Protein AF-A0A7S4E0Z8-F1 (afdb_monomer_lite)

Organism: NCBI:txid91324

Secondary structure (DSSP, 8-state):
-HHHHHHHHH-SSEEEEEE--HHHHHHH-S----HHHHHHHHHT-HHHHHHHHHHHHHHSPPEEEEEEES-HHHHHHHHHTSTTEEEEP-TTTSTT--HHHHHHHHHHHHHHSSEEEEETT-TTTHHHHHHHTTTSEEEEEEEETTEEEEEEEEETTTS-------------

Radius of gyration: 16.0 Å; chains: 1; bounding box: 32×41×58 Å

Structure (mmCIF, N/CA/C/O backbone):
data_AF-A0A7S4E0Z8-F1
#
_entry.id   AF-A0A7S4E0Z8-F1
#
loop_
_atom_site.group_PDB
_atom_site.id
_atom_site.type_symbol
_atom_site.label_atom_id
_atom_site.label_alt_id
_atom_site.label_comp_id
_atom_site.label_asym_id
_atom_site.label_entity_id
_atom_site.label_seq_id
_atom_site.pdbx_PDB_ins_code
_atom_site.Cartn_x
_atom_site.Cartn_y
_atom_site.Cartn_z
_atom_site.occupancy
_atom_site.B_iso_or_equiv
_atom_site.auth_seq_id
_atom_site.auth_comp_id
_atom_site.auth_asym_id
_atom_site.auth_atom_id
_atom_site.pdbx_PDB_model_num
ATOM 1 N N . LYS A 1 1 ? -10.498 -16.885 -0.896 1.00 86.50 1 LYS A N 1
ATOM 2 C CA . LYS A 1 1 ? -9.716 -17.606 0.145 1.00 86.50 1 LYS A CA 1
ATOM 3 C C . LYS A 1 1 ? -8.417 -16.881 0.517 1.00 86.50 1 LYS A C 1
ATOM 5 O O . LYS A 1 1 ? -8.372 -16.359 1.617 1.00 86.50 1 LYS A O 1
ATOM 10 N N . ILE A 1 2 ? -7.387 -16.797 -0.345 1.00 92.88 2 ILE A N 1
ATOM 11 C CA . ILE A 1 2 ? -6.121 -16.101 0.01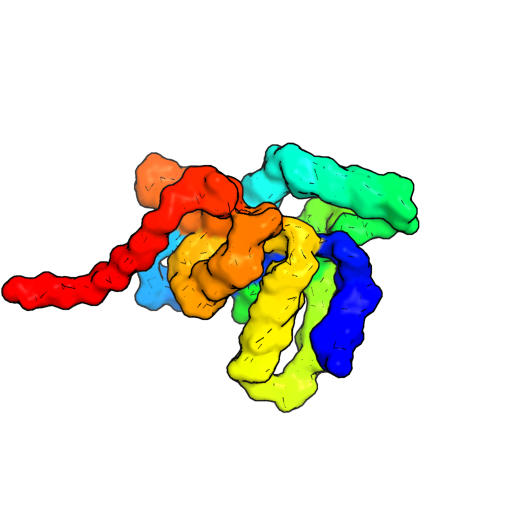0 1.00 92.88 2 ILE A CA 1
ATOM 12 C C . ILE A 1 2 ? -6.339 -14.599 0.218 1.00 92.88 2 ILE A C 1
ATOM 14 O O . ILE A 1 2 ? -5.950 -14.067 1.250 1.00 92.88 2 ILE A O 1
ATOM 18 N N . ILE A 1 3 ? -7.033 -13.936 -0.713 1.00 93.19 3 ILE A N 1
ATOM 19 C CA . ILE A 1 3 ? -7.370 -12.508 -0.590 1.00 93.19 3 ILE A CA 1
ATOM 20 C C . ILE A 1 3 ? -8.113 -12.229 0.721 1.00 93.19 3 ILE A C 1
ATOM 22 O O . ILE A 1 3 ? -7.758 -11.290 1.421 1.00 93.19 3 ILE A O 1
ATOM 26 N N . ASP A 1 4 ? -9.096 -13.055 1.085 1.00 92.31 4 ASP A N 1
ATOM 27 C CA . ASP A 1 4 ? -9.878 -12.865 2.316 1.00 92.31 4 ASP A CA 1
ATOM 28 C C . ASP A 1 4 ? -9.019 -13.072 3.571 1.00 92.31 4 ASP A C 1
ATOM 30 O O . ASP A 1 4 ? -9.103 -12.284 4.508 1.00 92.31 4 ASP A O 1
ATOM 34 N N . LYS A 1 5 ? -8.126 -14.072 3.550 1.00 93.75 5 LYS A N 1
ATOM 35 C CA . LYS A 1 5 ? -7.162 -14.345 4.626 1.00 93.75 5 LYS A CA 1
ATOM 36 C C . LYS A 1 5 ? -6.179 -13.190 4.837 1.00 93.75 5 LYS A C 1
ATOM 38 O O . LYS A 1 5 ? -5.831 -12.882 5.971 1.00 93.75 5 LYS A O 1
ATOM 43 N N . VAL A 1 6 ? -5.703 -12.560 3.762 1.00 93.38 6 VAL A N 1
ATOM 44 C CA . VAL A 1 6 ? -4.825 -11.384 3.874 1.00 93.38 6 VAL A CA 1
ATOM 45 C C . VAL A 1 6 ? -5.637 -10.146 4.272 1.00 93.38 6 VAL A C 1
ATOM 47 O O . VAL A 1 6 ? -5.217 -9.395 5.148 1.00 93.38 6 VAL A O 1
ATOM 50 N N . SER A 1 7 ? -6.839 -9.969 3.715 1.00 93.19 7 SER A N 1
ATOM 51 C CA . SER A 1 7 ? -7.735 -8.849 4.043 1.00 93.19 7 SER A CA 1
ATOM 52 C C . SER A 1 7 ? -8.116 -8.829 5.523 1.00 93.19 7 SER A C 1
ATOM 54 O O . SER A 1 7 ? -8.177 -7.757 6.117 1.00 93.19 7 SER A O 1
ATOM 56 N N . SER A 1 8 ? -8.308 -9.991 6.157 1.00 93.31 8 SER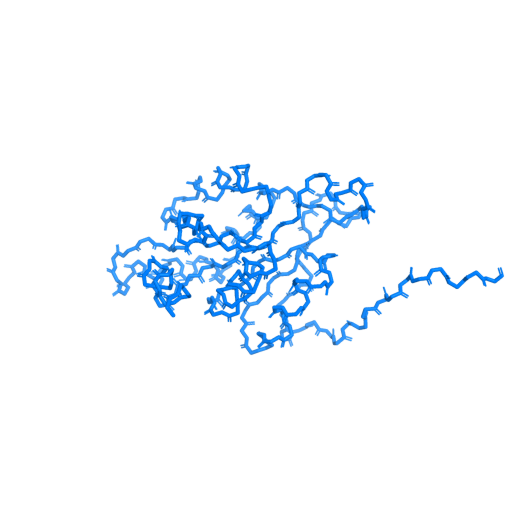 A N 1
ATOM 57 C CA . SER A 1 8 ? -8.623 -10.050 7.589 1.00 93.31 8 SER A CA 1
ATOM 58 C C . SER A 1 8 ? -7.484 -9.545 8.481 1.00 93.31 8 SER A C 1
ATOM 60 O O . SER A 1 8 ? -7.750 -9.106 9.592 1.00 93.31 8 SER A O 1
ATOM 62 N N . LYS A 1 9 ? -6.229 -9.578 8.010 1.00 94.50 9 LYS A N 1
ATOM 63 C CA . LYS A 1 9 ? -5.070 -9.003 8.720 1.00 94.50 9 LYS A CA 1
ATOM 64 C C . LYS A 1 9 ? -4.945 -7.493 8.507 1.00 94.50 9 LYS A C 1
ATOM 66 O O . LYS A 1 9 ? -4.416 -6.791 9.361 1.00 94.50 9 LYS A O 1
ATOM 71 N N . LEU A 1 10 ? -5.399 -7.011 7.350 1.00 93.75 10 LEU A N 1
ATOM 72 C CA . LEU A 1 10 ? -5.333 -5.602 6.955 1.00 93.75 10 LEU A CA 1
ATOM 73 C C . LEU A 1 10 ? -6.438 -4.753 7.593 1.00 93.75 10 LEU A C 1
ATOM 75 O O . LEU A 1 10 ? -6.271 -3.545 7.737 1.00 93.75 10 LEU A O 1
ATOM 79 N N . GLY A 1 11 ? -7.556 -5.374 7.971 1.00 91.06 11 GLY A N 1
ATOM 80 C CA . GLY A 1 11 ? -8.724 -4.669 8.486 1.00 91.06 11 GLY A CA 1
ATOM 81 C C . GLY A 1 11 ? -9.537 -3.982 7.384 1.00 91.06 11 GLY A C 1
ATOM 82 O O . GLY A 1 11 ? -9.285 -4.133 6.188 1.00 91.06 11 GLY A O 1
ATOM 83 N N . SER A 1 12 ? -10.561 -3.231 7.792 1.00 87.81 12 SER A N 1
ATOM 84 C CA . SER A 1 12 ? -11.497 -2.569 6.869 1.00 87.81 12 SER A CA 1
ATOM 85 C C . SER A 1 12 ? -10.920 -1.320 6.195 1.00 87.81 12 SER A C 1
ATOM 87 O O . SER A 1 12 ? -11.449 -0.881 5.173 1.00 87.81 12 SER A O 1
ATOM 89 N N . ALA A 1 13 ? -9.839 -0.757 6.741 1.00 92.44 13 ALA A N 1
ATOM 90 C CA . ALA A 1 13 ? -9.172 0.422 6.217 1.00 92.44 13 ALA A CA 1
ATOM 91 C C . ALA A 1 13 ? -7.649 0.276 6.315 1.00 92.44 13 ALA A C 1
ATOM 93 O O . ALA A 1 13 ? -7.095 0.130 7.400 1.00 92.44 13 ALA A O 1
ATOM 94 N N . TYR A 1 14 ? -6.976 0.348 5.168 1.00 95.00 14 TYR A N 1
ATOM 95 C CA . TYR A 1 14 ? -5.525 0.189 5.066 1.00 95.00 14 TYR A CA 1
ATOM 96 C C . TYR A 1 14 ? -4.968 0.956 3.867 1.00 95.00 14 TYR A C 1
ATOM 98 O O . TYR A 1 14 ? -5.704 1.368 2.961 1.00 95.00 14 TYR A O 1
ATOM 106 N N . VAL A 1 15 ? -3.652 1.140 3.849 1.00 92.44 15 VAL A N 1
ATOM 107 C CA . VAL A 1 15 ? -2.926 1.723 2.716 1.00 92.44 15 VAL A CA 1
ATOM 108 C C . VAL A 1 15 ? -2.259 0.607 1.934 1.00 92.44 15 VAL A C 1
ATOM 110 O O . VAL A 1 15 ? -1.704 -0.320 2.512 1.00 92.44 15 VAL A O 1
ATOM 113 N N . SER A 1 16 ? -2.301 0.689 0.611 1.00 92.69 16 SER A N 1
ATOM 114 C CA . SER A 1 16 ? -1.503 -0.170 -0.254 1.00 92.69 16 SER A CA 1
ATOM 115 C C . SER A 1 16 ? -0.463 0.633 -0.992 1.00 92.69 16 SER A C 1
ATOM 117 O O . SER A 1 16 ? -0.740 1.724 -1.483 1.00 92.69 16 SER A O 1
ATOM 119 N N . VAL A 1 17 ? 0.715 0.048 -1.108 1.00 88.62 17 VAL A N 1
ATOM 120 C CA . VAL A 1 17 ? 1.873 0.662 -1.726 1.00 88.62 17 VAL A CA 1
ATOM 121 C C . VAL A 1 17 ? 2.377 -0.280 -2.803 1.00 88.62 17 VAL A C 1
ATOM 123 O O . VAL A 1 17 ? 2.559 -1.467 -2.545 1.00 88.62 17 VAL A O 1
ATOM 126 N N . HIS A 1 18 ? 2.608 0.240 -3.999 1.00 86.38 18 HIS A N 1
ATOM 127 C CA . HIS A 1 18 ? 3.292 -0.486 -5.056 1.00 86.38 18 HIS A CA 1
ATOM 128 C C . HIS A 1 18 ? 4.532 0.283 -5.492 1.00 86.38 18 HIS A C 1
ATOM 130 O O . HIS A 1 18 ? 4.453 1.432 -5.937 1.00 86.38 18 HIS A O 1
ATOM 136 N N . MET A 1 19 ? 5.676 -0.379 -5.383 1.00 77.75 19 MET A N 1
ATOM 137 C CA . MET A 1 19 ? 6.979 0.207 -5.663 1.00 77.75 19 MET A CA 1
ATOM 138 C C . MET A 1 19 ? 7.742 -0.643 -6.662 1.00 77.75 19 MET A C 1
ATOM 140 O O . MET A 1 19 ? 7.752 -1.870 -6.564 1.00 77.75 19 MET A O 1
ATOM 144 N N . ARG A 1 20 ? 8.412 0.025 -7.599 1.00 70.81 20 ARG A N 1
ATOM 145 C CA . ARG A 1 20 ? 9.418 -0.599 -8.464 1.00 70.81 20 ARG A CA 1
ATOM 146 C C . ARG A 1 20 ? 10.778 -0.541 -7.781 1.00 70.81 20 ARG A C 1
ATOM 148 O O . ARG A 1 20 ? 11.052 0.391 -7.029 1.00 70.81 20 ARG A O 1
ATOM 155 N N . VAL A 1 21 ? 11.590 -1.558 -8.026 1.00 68.62 21 VAL A N 1
ATOM 156 C CA . VAL A 1 21 ? 12.888 -1.734 -7.367 1.00 68.62 21 VAL A CA 1
ATOM 157 C C . VAL A 1 21 ? 13.978 -0.968 -8.116 1.00 68.62 21 VAL A C 1
ATOM 159 O O . VAL A 1 21 ? 13.771 -0.549 -9.255 1.00 68.62 21 VAL A O 1
ATOM 162 N N . GLU A 1 22 ? 15.146 -0.774 -7.512 1.00 61.44 22 GLU A N 1
ATOM 163 C CA . GLU A 1 22 ? 16.253 -0.073 -8.176 1.00 61.44 22 GLU A CA 1
ATOM 164 C C . GLU A 1 22 ? 16.726 -0.823 -9.439 1.00 61.44 22 GLU A C 1
ATOM 166 O O . GLU A 1 22 ? 17.090 -0.225 -10.446 1.00 61.44 22 GLU A O 1
ATOM 171 N N . GLU A 1 23 ? 16.628 -2.148 -9.473 1.00 64.38 23 GLU A N 1
ATOM 172 C CA . GLU A 1 23 ? 16.916 -2.940 -10.670 1.00 64.38 23 GLU A CA 1
ATOM 173 C C . GLU A 1 23 ? 15.934 -2.653 -11.821 1.00 64.38 23 GLU A C 1
ATOM 175 O O . GLU A 1 23 ? 16.319 -2.728 -12.992 1.00 64.38 23 GLU A O 1
ATOM 180 N N . ASP A 1 24 ? 14.691 -2.262 -11.509 1.00 62.97 24 ASP A N 1
ATOM 181 C CA . ASP A 1 24 ? 13.721 -1.795 -12.502 1.00 62.97 24 ASP A CA 1
ATOM 182 C C . ASP A 1 24 ? 14.099 -0.402 -13.037 1.00 62.97 24 ASP A C 1
ATOM 184 O O . ASP A 1 24 ? 13.811 -0.115 -14.201 1.00 62.97 24 ASP A O 1
ATOM 188 N N . TRP A 1 25 ? 14.786 0.446 -12.249 1.00 61.12 25 TRP A N 1
ATOM 189 C CA . TRP A 1 25 ? 15.329 1.729 -12.731 1.00 61.12 25 TRP A CA 1
ATOM 190 C C . TRP A 1 25 ? 16.211 1.483 -13.940 1.00 61.12 25 TRP A C 1
ATOM 192 O O . TRP A 1 25 ? 15.952 2.046 -15.005 1.00 61.12 25 TRP A O 1
ATOM 202 N N . LYS A 1 26 ? 17.226 0.620 -13.795 1.00 63.66 26 LYS A N 1
ATOM 203 C CA . LYS A 1 26 ? 18.237 0.364 -14.836 1.00 63.66 26 LYS A CA 1
ATOM 204 C C . LYS A 1 26 ? 17.611 -0.019 -16.179 1.00 63.66 26 LYS A C 1
ATOM 206 O O . LYS A 1 26 ? 18.218 0.206 -17.220 1.00 63.66 26 LYS A O 1
ATOM 211 N N . ARG A 1 27 ? 16.398 -0.582 -16.159 1.00 61.25 27 ARG A N 1
ATOM 212 C CA . ARG A 1 27 ? 15.632 -0.969 -17.350 1.00 61.25 27 ARG A CA 1
ATOM 213 C C . ARG A 1 27 ? 14.695 0.114 -17.875 1.00 61.25 27 ARG A C 1
ATOM 215 O O . ARG A 1 27 ? 14.419 0.120 -19.070 1.00 61.25 27 ARG A O 1
ATOM 222 N N . HIS A 1 28 ? 14.166 0.971 -17.006 1.00 59.06 28 HIS A N 1
ATOM 223 C CA . HIS A 1 28 ? 13.036 1.835 -17.348 1.00 59.06 28 HIS A CA 1
ATOM 224 C C . HIS A 1 28 ? 13.333 3.334 -17.349 1.00 59.06 28 HIS A C 1
ATOM 226 O O . HIS A 1 28 ? 12.529 4.050 -17.931 1.00 59.06 28 HIS A O 1
ATOM 232 N N . GLY A 1 29 ? 14.470 3.782 -16.798 1.00 56.25 29 GLY A N 1
ATOM 233 C CA . GLY A 1 29 ? 14.925 5.178 -16.851 1.00 56.25 29 GLY A CA 1
ATOM 234 C C . GLY A 1 29 ? 14.005 6.154 -16.102 1.00 56.25 29 GLY A C 1
ATOM 235 O O . GLY A 1 29 ? 12.800 6.205 -16.315 1.00 56.25 29 GLY A O 1
ATOM 236 N N . ASP A 1 30 ? 14.571 6.933 -15.186 1.00 53.28 30 ASP A N 1
ATOM 237 C CA . ASP A 1 30 ? 13.979 8.147 -14.590 1.00 53.28 30 ASP A CA 1
ATOM 238 C C . ASP A 1 30 ? 12.687 8.014 -13.767 1.00 53.28 30 ASP A C 1
ATOM 240 O O . ASP A 1 30 ? 12.150 9.009 -13.292 1.00 53.28 30 ASP A O 1
ATOM 244 N N . CYS A 1 31 ? 12.189 6.803 -13.522 1.00 56.62 31 CYS A N 1
ATOM 245 C CA . CYS A 1 31 ? 10.896 6.623 -12.855 1.00 56.62 31 CYS A CA 1
ATOM 246 C C . CYS A 1 31 ? 10.958 5.935 -11.487 1.00 56.62 31 CYS A C 1
ATOM 248 O O . CYS A 1 31 ? 9.913 5.610 -10.916 1.00 56.62 31 CYS A O 1
ATOM 250 N N . TYR A 1 32 ? 12.159 5.688 -10.970 1.00 67.62 32 TYR A N 1
ATOM 251 C CA . TYR A 1 32 ? 12.354 5.144 -9.631 1.00 67.62 32 TYR A CA 1
ATOM 252 C C . TYR A 1 32 ? 12.143 6.226 -8.574 1.00 67.62 32 TYR A C 1
ATOM 254 O O . TYR A 1 32 ? 12.571 7.357 -8.753 1.00 67.62 32 TYR A O 1
ATOM 262 N N . VAL A 1 33 ? 11.503 5.870 -7.465 1.00 69.06 33 VAL A N 1
ATOM 263 C CA . VAL A 1 33 ? 11.409 6.711 -6.270 1.00 69.06 33 VAL A CA 1
ATOM 264 C C . VAL A 1 33 ? 11.764 5.824 -5.089 1.00 69.06 33 VAL A C 1
ATOM 266 O O . VAL A 1 33 ? 11.219 4.725 -4.976 1.00 69.06 33 VAL A O 1
ATOM 269 N N . SER A 1 34 ? 12.672 6.290 -4.232 1.00 75.69 34 SER A N 1
ATOM 270 C CA . SER A 1 34 ? 13.066 5.548 -3.035 1.00 75.69 34 SER A CA 1
ATOM 271 C C . SER A 1 34 ? 11.886 5.364 -2.076 1.00 75.69 34 SER A C 1
ATOM 273 O O . SER A 1 34 ? 10.923 6.139 -2.086 1.00 75.69 34 SER A O 1
ATOM 275 N N . ALA A 1 35 ? 11.947 4.328 -1.239 1.00 79.69 35 ALA A N 1
ATOM 276 C CA . ALA A 1 35 ? 10.898 4.063 -0.254 1.00 79.69 35 ALA A CA 1
ATOM 277 C C . ALA A 1 35 ? 10.766 5.219 0.736 1.00 79.69 35 ALA A C 1
ATOM 279 O O . ALA A 1 35 ? 9.655 5.625 1.066 1.00 79.69 35 ALA A O 1
ATOM 280 N N . GLU A 1 36 ? 11.899 5.790 1.123 1.00 82.25 36 GLU A N 1
ATOM 281 C CA . GLU A 1 36 ? 12.031 6.914 2.037 1.00 82.25 36 GLU A CA 1
ATOM 282 C C . GLU A 1 36 ? 11.295 8.144 1.501 1.00 82.25 36 GLU A C 1
ATOM 284 O O . GLU A 1 36 ? 10.482 8.723 2.216 1.00 82.25 36 GLU A O 1
ATOM 289 N N . ASN A 1 37 ? 11.475 8.482 0.219 1.00 77.06 37 ASN A N 1
ATOM 290 C CA . ASN A 1 37 ? 10.817 9.645 -0.379 1.00 77.06 37 ASN A CA 1
ATOM 291 C C . ASN A 1 37 ? 9.294 9.457 -0.491 1.00 77.06 37 ASN A C 1
ATOM 293 O O . ASN A 1 37 ? 8.534 10.412 -0.319 1.00 77.06 37 ASN A O 1
ATOM 297 N N . ILE A 1 38 ? 8.819 8.239 -0.792 1.00 78.62 38 ILE A N 1
ATOM 298 C CA . ILE A 1 38 ? 7.372 7.963 -0.802 1.00 78.62 38 ILE A CA 1
ATOM 299 C C . ILE A 1 38 ? 6.814 8.059 0.619 1.00 78.62 38 ILE A C 1
ATOM 301 O O . ILE A 1 38 ? 5.761 8.663 0.813 1.00 78.62 38 ILE A O 1
ATOM 305 N N . VAL A 1 39 ? 7.509 7.487 1.604 1.00 85.06 39 VAL A N 1
ATOM 306 C CA . VAL A 1 39 ? 7.116 7.526 3.018 1.00 85.06 39 VAL A CA 1
ATOM 307 C C . VAL A 1 39 ? 7.048 8.959 3.534 1.00 85.06 39 VAL A C 1
ATOM 309 O O . VAL A 1 39 ? 6.041 9.321 4.142 1.00 85.06 39 VAL A O 1
ATOM 312 N N . GLU A 1 40 ? 8.060 9.781 3.254 1.00 82.88 40 GLU A N 1
ATOM 313 C CA . GLU A 1 40 ? 8.095 11.202 3.609 1.00 82.88 40 GLU A CA 1
ATOM 314 C C . GLU A 1 40 ? 6.859 11.919 3.049 1.00 82.88 40 GLU A C 1
ATOM 316 O O . GLU A 1 40 ? 6.036 12.441 3.804 1.00 82.88 40 GLU A O 1
ATOM 321 N N . LYS A 1 41 ? 6.637 11.836 1.731 1.00 81.06 41 LYS A N 1
ATOM 322 C CA . LYS A 1 41 ? 5.511 12.523 1.080 1.00 81.06 41 LYS A CA 1
ATOM 323 C C . LYS A 1 41 ? 4.146 11.977 1.480 1.00 81.06 41 LYS A C 1
ATOM 325 O O . LYS A 1 41 ? 3.173 12.729 1.523 1.00 81.06 41 LYS A O 1
ATOM 330 N N . MET A 1 42 ? 4.031 10.677 1.742 1.00 83.12 42 MET A N 1
ATOM 331 C CA . MET A 1 42 ? 2.777 10.094 2.214 1.00 83.12 42 MET A CA 1
ATOM 332 C C . MET A 1 42 ? 2.483 10.529 3.653 1.00 83.12 42 MET A C 1
ATOM 334 O O . MET A 1 42 ? 1.335 10.833 3.964 1.00 83.12 42 MET A O 1
ATOM 338 N N . SER A 1 43 ? 3.503 10.614 4.509 1.00 84.88 43 SER A N 1
ATOM 339 C CA . SER A 1 43 ? 3.357 11.037 5.907 1.00 84.88 43 SER A CA 1
ATOM 340 C C . SER A 1 43 ? 2.930 12.501 6.035 1.00 84.88 43 SER A C 1
ATOM 342 O O . SER A 1 43 ? 2.188 12.839 6.953 1.00 84.88 43 SER A O 1
ATOM 344 N N . GLU A 1 44 ? 3.328 13.347 5.083 1.00 81.94 44 GLU A N 1
ATOM 345 C CA . GLU A 1 44 ? 2.891 14.746 4.970 1.00 81.94 44 GLU A CA 1
ATOM 346 C C . GLU A 1 44 ? 1.457 14.897 4.426 1.00 81.94 44 GLU A C 1
ATOM 348 O O . GLU A 1 44 ? 0.868 15.975 4.506 1.00 81.94 44 GLU A O 1
ATOM 353 N N . SER A 1 45 ? 0.865 13.840 3.861 1.00 82.50 45 SER A N 1
ATOM 354 C CA . SER A 1 45 ? -0.464 13.916 3.255 1.00 82.50 45 SER A CA 1
ATOM 355 C C . SER A 1 45 ? -1.556 14.076 4.323 1.00 82.50 45 SER A C 1
ATOM 357 O O . SER A 1 45 ? -1.735 13.167 5.144 1.00 82.50 45 SER A O 1
ATOM 359 N N . PRO A 1 46 ? -2.388 15.140 4.275 1.00 82.62 46 PRO A N 1
ATOM 360 C CA . PRO A 1 46 ? -3.502 15.319 5.214 1.00 82.62 46 PRO A CA 1
ATOM 361 C C . PRO A 1 46 ? -4.462 14.126 5.226 1.00 82.62 46 PRO A C 1
ATOM 363 O O . PRO A 1 46 ? -5.046 13.771 6.244 1.00 82.62 46 PRO A O 1
ATOM 366 N N . ASP A 1 47 ? -4.594 13.484 4.072 1.00 83.06 47 ASP A N 1
ATOM 367 C CA . ASP A 1 47 ? -5.442 12.330 3.833 1.00 83.06 47 ASP A CA 1
ATOM 368 C C . ASP A 1 47 ? -4.924 11.065 4.545 1.00 83.06 47 ASP A C 1
ATOM 370 O O . ASP A 1 47 ? -5.711 10.303 5.110 1.00 83.06 47 ASP A O 1
ATOM 374 N N . PHE A 1 48 ? -3.603 10.865 4.570 1.00 86.69 48 PHE A N 1
ATOM 375 C CA . PHE A 1 48 ? -2.967 9.788 5.331 1.00 86.69 48 P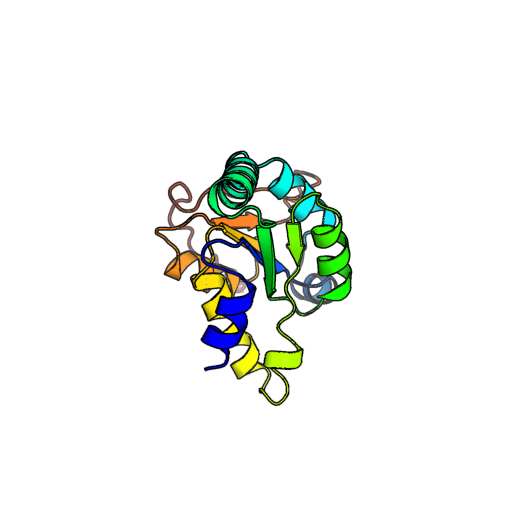HE A CA 1
ATOM 376 C C . PHE A 1 48 ? -3.042 10.047 6.835 1.00 86.69 48 PHE A C 1
ATOM 378 O O . PHE A 1 48 ? -3.439 9.159 7.590 1.00 86.69 48 PHE A O 1
ATOM 385 N N . VAL A 1 49 ? -2.729 11.274 7.269 1.00 89.38 49 VAL A N 1
ATOM 386 C CA . VAL A 1 49 ? -2.815 11.688 8.679 1.00 89.38 49 VAL A CA 1
ATOM 387 C C . VAL A 1 49 ? -4.237 11.504 9.210 1.00 89.38 49 VAL A C 1
ATOM 389 O O . VAL A 1 49 ? -4.430 10.900 10.268 1.00 89.38 49 VAL A O 1
ATOM 392 N N . ARG A 1 50 ? -5.242 11.947 8.443 1.00 89.06 50 ARG A N 1
ATOM 393 C CA . ARG A 1 50 ? -6.659 11.758 8.766 1.00 89.06 50 ARG A CA 1
ATOM 394 C C . ARG A 1 50 ? -7.010 10.280 8.885 1.00 89.06 50 ARG A C 1
ATOM 396 O O . ARG A 1 50 ? -7.594 9.887 9.890 1.00 89.06 50 ARG A O 1
ATOM 403 N N . LEU A 1 51 ? -6.634 9.454 7.904 1.00 90.62 51 LEU A N 1
ATOM 404 C CA . LEU A 1 51 ? -6.929 8.021 7.940 1.00 90.62 51 LEU A CA 1
ATOM 405 C C . LEU A 1 51 ? -6.291 7.330 9.153 1.00 90.62 51 LEU A C 1
ATOM 407 O O . LEU A 1 51 ? -6.950 6.530 9.815 1.00 90.62 51 LEU A O 1
ATOM 411 N N . LYS A 1 52 ? -5.035 7.664 9.471 1.00 93.25 52 LYS A N 1
ATOM 412 C CA . LYS A 1 52 ? -4.334 7.140 10.650 1.00 93.25 52 LYS A CA 1
ATOM 413 C C . LYS A 1 52 ? -5.084 7.482 11.940 1.00 93.25 52 LYS A C 1
ATOM 415 O O . LYS A 1 52 ? -5.287 6.608 12.779 1.00 93.25 52 LYS A O 1
ATOM 420 N N . GLY A 1 53 ? -5.544 8.728 12.072 1.00 92.50 53 GLY A N 1
ATOM 421 C CA . GLY A 1 53 ? -6.373 9.163 13.198 1.00 92.50 53 GLY A CA 1
ATOM 422 C C . GLY A 1 53 ? -7.723 8.443 13.261 1.00 92.50 53 GLY A C 1
ATOM 423 O O . GLY A 1 53 ? -8.129 7.994 14.328 1.00 92.50 53 GLY A O 1
ATOM 424 N N . GLU A 1 54 ? -8.406 8.273 12.127 1.00 92.25 54 GLU A N 1
ATOM 425 C CA . GLU A 1 54 ? -9.698 7.579 12.065 1.00 92.25 54 GLU A CA 1
ATOM 426 C C . GLU A 1 54 ? -9.606 6.110 12.485 1.00 92.25 54 GLU A C 1
ATOM 428 O O . GLU A 1 54 ? -10.461 5.653 13.245 1.00 92.25 54 GLU A O 1
ATOM 433 N N . VAL A 1 55 ? -8.591 5.375 12.014 1.00 91.94 55 VAL A N 1
ATOM 434 C CA . VAL A 1 55 ? -8.376 3.973 12.407 1.00 91.94 55 VAL A CA 1
ATOM 435 C C . VAL A 1 55 ? -8.138 3.887 13.911 1.00 91.94 55 VAL A C 1
ATOM 437 O O . VAL A 1 55 ? -8.874 3.173 14.598 1.00 91.94 55 VAL A O 1
ATOM 440 N N . ARG A 1 56 ? -7.212 4.700 14.438 1.00 92.62 56 ARG A N 1
ATOM 441 C CA . ARG A 1 56 ? -6.914 4.749 15.874 1.00 92.62 56 ARG A CA 1
ATOM 442 C C . ARG A 1 56 ? -8.156 5.068 16.708 1.00 92.62 56 ARG A C 1
ATOM 444 O O . ARG A 1 56 ? -8.411 4.396 17.698 1.00 92.62 56 ARG A O 1
ATOM 451 N N . ASN A 1 57 ? -8.956 6.050 16.296 1.00 93.06 57 ASN A N 1
ATOM 452 C CA . ASN A 1 57 ? -10.133 6.486 17.051 1.00 93.06 57 ASN A CA 1
ATOM 453 C C . ASN A 1 57 ? -11.291 5.479 17.006 1.00 93.06 57 ASN A C 1
ATOM 455 O O . ASN A 1 57 ? -12.021 5.353 17.983 1.00 93.06 57 ASN A O 1
ATOM 459 N N . LYS A 1 58 ? -11.497 4.789 15.876 1.00 91.75 58 LYS A N 1
ATOM 460 C CA . LYS A 1 58 ? -12.626 3.857 15.703 1.00 91.75 58 LYS A CA 1
ATOM 461 C C . LYS A 1 58 ? -12.350 2.464 16.255 1.00 91.75 58 LYS A C 1
ATOM 463 O O . LYS A 1 58 ? -13.287 1.794 16.673 1.00 91.75 58 LYS A O 1
ATOM 468 N N . THR A 1 59 ? -11.100 2.013 16.187 1.00 90.19 59 THR A N 1
ATOM 469 C CA . THR A 1 59 ? -10.737 0.613 16.469 1.00 90.19 59 THR A CA 1
ATOM 470 C C . THR A 1 59 ? -9.737 0.465 17.609 1.00 90.19 59 THR A C 1
ATOM 472 O O . THR A 1 59 ? -9.654 -0.605 18.196 1.00 90.19 59 THR A O 1
ATOM 475 N N . GLY A 1 60 ? -8.989 1.520 17.943 1.00 90.19 60 GLY A N 1
ATOM 476 C CA . GLY A 1 60 ? -7.825 1.424 18.826 1.00 90.19 60 GLY A CA 1
ATOM 477 C C . GLY A 1 60 ? -6.575 0.853 18.145 1.00 90.19 60 GLY A C 1
ATOM 478 O O . GLY A 1 60 ? -5.503 0.896 18.744 1.00 90.19 60 GLY A O 1
ATOM 479 N N . ASP A 1 61 ? -6.684 0.376 16.900 1.00 90.69 61 ASP A N 1
ATOM 480 C CA . ASP A 1 61 ? -5.599 -0.288 16.176 1.00 90.69 61 ASP A CA 1
ATOM 481 C C . ASP A 1 61 ? -4.662 0.692 15.446 1.00 90.69 61 ASP A C 1
ATOM 483 O O . ASP A 1 61 ? -4.937 1.886 15.278 1.00 90.69 61 ASP A O 1
ATOM 487 N N . THR A 1 62 ? -3.534 0.155 14.973 1.00 94.19 62 THR A N 1
ATOM 488 C CA . THR A 1 62 ? -2.596 0.830 14.068 1.00 94.19 62 THR A CA 1
ATOM 489 C C . THR A 1 62 ? -3.063 0.754 12.614 1.00 94.19 62 THR A C 1
ATOM 491 O O . THR A 1 62 ? -3.690 -0.215 12.178 1.00 94.19 62 THR A O 1
ATOM 494 N N . LEU A 1 63 ? -2.721 1.775 11.822 1.00 95.62 63 LEU A N 1
ATOM 495 C CA . LEU A 1 63 ? -3.013 1.774 10.389 1.00 95.62 63 LEU A CA 1
ATOM 496 C C . LEU A 1 63 ? -2.155 0.717 9.682 1.00 95.62 63 LEU A C 1
ATOM 498 O O . LEU A 1 63 ? -0.927 0.783 9.709 1.00 95.62 63 LEU A O 1
ATOM 502 N N . LYS A 1 64 ? -2.792 -0.239 9.006 1.00 96.44 64 LYS A N 1
ATOM 503 C CA . LYS A 1 64 ? -2.076 -1.286 8.272 1.00 96.44 64 LYS A CA 1
ATOM 504 C C . LYS A 1 64 ? -1.582 -0.781 6.911 1.00 96.44 64 LYS A C 1
ATOM 506 O O . LYS A 1 64 ? -2.308 -0.090 6.189 1.00 96.44 64 LYS A O 1
ATOM 511 N N . ILE A 1 65 ? -0.362 -1.166 6.540 1.00 94.44 65 ILE A N 1
ATOM 512 C CA . ILE A 1 65 ? 0.276 -0.887 5.249 1.00 94.44 65 ILE A CA 1
ATOM 513 C C . ILE A 1 65 ? 0.546 -2.213 4.532 1.00 94.44 65 ILE A C 1
ATOM 515 O O . ILE A 1 65 ? 1.259 -3.076 5.037 1.00 94.44 65 ILE A O 1
ATOM 519 N N . PHE A 1 66 ? 0.007 -2.365 3.329 1.00 94.12 66 PHE A N 1
ATOM 520 C CA . PHE A 1 66 ? 0.282 -3.481 2.430 1.00 94.12 66 PHE A CA 1
ATOM 521 C C . PHE A 1 66 ? 1.284 -3.059 1.353 1.00 94.12 66 PHE A C 1
ATOM 523 O O . PHE A 1 66 ? 1.087 -2.024 0.719 1.00 94.12 66 PHE A O 1
ATOM 530 N N . ILE A 1 67 ? 2.319 -3.864 1.098 1.00 90.12 67 ILE A N 1
ATOM 531 C CA . ILE A 1 67 ? 3.339 -3.567 0.081 1.00 90.12 67 ILE A CA 1
ATOM 532 C C . ILE A 1 67 ? 3.314 -4.631 -1.025 1.00 90.12 67 ILE A C 1
ATOM 534 O O . ILE A 1 67 ? 3.765 -5.760 -0.826 1.00 90.12 67 ILE A O 1
ATOM 538 N N . ALA A 1 68 ? 2.860 -4.229 -2.210 1.00 87.69 68 ALA A N 1
ATOM 539 C CA . ALA A 1 68 ? 2.977 -4.968 -3.462 1.00 87.69 68 ALA A CA 1
ATOM 540 C C . ALA A 1 68 ? 4.295 -4.579 -4.154 1.00 87.69 68 ALA A C 1
ATOM 542 O O . ALA A 1 68 ? 4.354 -3.607 -4.901 1.00 87.69 68 ALA A O 1
ATOM 543 N N . SER A 1 69 ? 5.397 -5.268 -3.862 1.00 74.12 69 SER A N 1
ATOM 544 C CA . SER A 1 69 ? 6.703 -4.965 -4.473 1.00 74.12 69 SER A CA 1
ATOM 545 C C . SER A 1 69 ? 7.585 -6.206 -4.570 1.00 74.12 69 SER A C 1
ATOM 547 O O . SER A 1 69 ? 7.427 -7.144 -3.792 1.00 74.12 69 SER A O 1
ATOM 549 N N . GLY A 1 70 ? 8.531 -6.193 -5.514 1.00 66.75 70 GLY A N 1
ATOM 550 C CA . GLY A 1 70 ? 9.640 -7.148 -5.578 1.00 66.75 70 GLY A CA 1
ATOM 551 C C . GLY A 1 70 ? 10.788 -6.838 -4.601 1.00 66.75 70 GLY A C 1
ATOM 552 O O . GLY A 1 70 ? 11.478 -7.763 -4.193 1.00 66.75 70 GLY A O 1
ATOM 553 N N . ALA A 1 71 ? 10.963 -5.581 -4.161 1.00 57.78 71 ALA A N 1
ATOM 554 C CA . ALA A 1 71 ? 11.978 -5.167 -3.171 1.00 57.78 71 ALA A CA 1
ATOM 555 C C . ALA A 1 71 ? 11.313 -4.866 -1.832 1.00 57.78 71 ALA A C 1
ATOM 557 O O . ALA A 1 71 ? 11.291 -3.730 -1.338 1.00 57.78 71 ALA A O 1
ATOM 558 N N . LYS A 1 72 ? 10.712 -5.903 -1.248 1.00 64.62 72 LYS A N 1
ATOM 559 C CA . LYS A 1 72 ? 9.915 -5.733 -0.037 1.00 64.62 72 LYS A CA 1
ATOM 560 C C . LYS A 1 72 ? 10.753 -5.342 1.171 1.00 64.62 72 LYS A C 1
ATOM 562 O O . LYS A 1 72 ? 10.226 -4.630 2.007 1.00 64.62 72 LYS A O 1
ATOM 567 N N . GLU A 1 73 ? 12.017 -5.750 1.287 1.00 68.94 73 GLU A N 1
ATOM 568 C CA . GLU A 1 73 ? 12.770 -5.523 2.530 1.00 68.94 73 GLU A CA 1
ATOM 569 C C . GLU A 1 73 ? 13.108 -4.044 2.776 1.00 68.94 73 GLU A C 1
ATOM 571 O O . GLU A 1 73 ? 12.781 -3.515 3.839 1.00 68.94 73 GLU A O 1
ATOM 576 N N . VAL A 1 74 ? 13.691 -3.356 1.788 1.00 67.38 74 VAL A N 1
ATOM 577 C CA . VAL A 1 74 ? 14.002 -1.915 1.885 1.00 67.38 74 VAL A CA 1
ATOM 578 C C . VAL A 1 74 ? 12.714 -1.109 2.055 1.00 67.38 74 VAL A C 1
ATOM 580 O O . VAL A 1 74 ? 12.608 -0.279 2.954 1.00 67.38 74 VAL A O 1
ATOM 583 N N . SER A 1 75 ? 11.681 -1.453 1.279 1.00 75.12 75 SER A N 1
ATOM 584 C CA . SER A 1 75 ? 10.364 -0.824 1.399 1.00 75.12 75 SER A CA 1
ATOM 585 C C . SER A 1 75 ? 9.777 -1.011 2.806 1.00 75.12 75 SER A C 1
ATOM 587 O O . SER A 1 75 ? 9.348 -0.049 3.434 1.00 75.12 75 SER A O 1
ATOM 589 N N . ARG A 1 76 ? 9.800 -2.230 3.358 1.00 82.81 76 ARG A N 1
ATOM 590 C CA . ARG A 1 76 ? 9.255 -2.537 4.692 1.00 82.81 76 ARG A CA 1
ATOM 591 C C . ARG A 1 76 ? 9.915 -1.716 5.786 1.00 82.81 76 ARG A C 1
ATOM 593 O O . ARG A 1 76 ? 9.195 -1.208 6.636 1.00 82.81 76 ARG A O 1
ATOM 600 N N . LYS A 1 77 ? 11.245 -1.585 5.768 1.00 86.25 77 LYS A N 1
ATOM 601 C CA . LYS A 1 77 ? 11.980 -0.825 6.791 1.00 86.25 77 LYS A CA 1
ATOM 602 C C . LYS A 1 77 ? 11.553 0.643 6.804 1.00 86.25 77 LYS A C 1
ATOM 604 O O . LYS A 1 77 ? 11.247 1.159 7.873 1.00 86.25 77 LYS A O 1
ATOM 609 N N . ALA A 1 78 ? 11.441 1.273 5.634 1.00 86.69 78 ALA A N 1
ATOM 610 C CA . ALA A 1 78 ? 10.991 2.660 5.532 1.00 86.69 78 ALA A CA 1
ATOM 611 C C . ALA A 1 78 ? 9.550 2.843 6.046 1.00 86.69 78 ALA A C 1
ATOM 613 O O . ALA A 1 78 ? 9.284 3.737 6.845 1.00 86.69 78 ALA A O 1
ATOM 614 N N . TRP A 1 79 ? 8.617 1.971 5.647 1.00 88.94 79 TRP A N 1
ATOM 615 C CA . TRP A 1 79 ? 7.216 2.071 6.080 1.00 88.94 79 TRP A CA 1
ATOM 616 C C . TRP A 1 79 ? 7.013 1.723 7.560 1.00 88.94 79 TRP A C 1
ATOM 618 O O . TRP A 1 79 ? 6.167 2.329 8.211 1.00 88.94 79 TRP A O 1
ATOM 628 N N . ALA A 1 80 ? 7.790 0.787 8.108 1.00 89.69 80 ALA A N 1
ATOM 629 C CA . ALA A 1 80 ? 7.731 0.413 9.521 1.00 89.69 80 ALA A CA 1
ATOM 630 C C . ALA A 1 80 ? 8.283 1.500 10.460 1.00 89.69 80 ALA A C 1
ATOM 632 O O . ALA A 1 80 ? 8.013 1.454 11.657 1.00 89.69 80 ALA A O 1
ATOM 633 N N . ALA A 1 81 ? 9.031 2.477 9.938 1.00 90.19 81 ALA A N 1
ATOM 634 C CA . ALA A 1 81 ? 9.539 3.601 10.720 1.00 90.19 81 ALA A CA 1
ATOM 635 C C . ALA A 1 81 ? 8.458 4.649 11.062 1.00 90.19 81 ALA A C 1
ATOM 637 O O . ALA A 1 81 ? 8.686 5.506 11.914 1.00 90.19 81 ALA A O 1
ATOM 638 N N . ILE A 1 82 ? 7.285 4.605 10.418 1.00 90.44 82 ILE A N 1
ATOM 639 C CA . ILE A 1 82 ? 6.198 5.552 10.689 1.00 90.44 82 ILE A CA 1
ATOM 640 C C . ILE A 1 82 ? 5.488 5.158 11.992 1.00 90.44 82 ILE A C 1
ATOM 642 O O . ILE A 1 82 ? 4.917 4.076 12.110 1.00 90.44 82 ILE A O 1
ATOM 646 N N . GLU A 1 83 ? 5.435 6.062 12.968 1.00 90.69 83 GLU A N 1
ATOM 647 C CA . GLU A 1 83 ? 4.706 5.803 14.212 1.00 90.69 83 GLU A CA 1
ATOM 648 C C . GLU A 1 83 ? 3.197 5.594 13.965 1.00 90.69 83 GLU A C 1
ATOM 650 O O . GLU A 1 83 ? 2.525 6.390 13.285 1.00 90.69 83 GLU A O 1
ATOM 655 N N . GLY A 1 84 ? 2.647 4.543 14.581 1.00 89.31 84 GLY A N 1
ATOM 656 C CA . GLY A 1 84 ? 1.220 4.218 14.532 1.00 89.31 84 GLY A CA 1
ATOM 657 C C . GLY A 1 84 ? 0.792 3.475 13.266 1.00 89.31 84 GLY A C 1
ATOM 658 O O . GLY A 1 84 ? -0.405 3.442 12.965 1.00 89.31 84 GLY A O 1
ATOM 659 N N . VAL A 1 85 ? 1.741 2.890 12.530 1.00 93.75 85 VAL A N 1
ATOM 660 C CA . VAL A 1 85 ? 1.457 2.014 11.388 1.00 93.75 85 VAL A CA 1
ATOM 661 C C . VAL A 1 85 ? 2.065 0.630 11.585 1.00 93.75 85 VAL A C 1
ATOM 663 O O . VAL A 1 85 ? 3.006 0.448 12.352 1.00 93.75 85 VAL A O 1
ATOM 666 N N . GLU A 1 86 ? 1.535 -0.350 10.864 1.00 94.81 86 GLU A N 1
ATOM 667 C CA . GLU A 1 86 ? 2.075 -1.707 10.827 1.00 94.81 86 GLU A CA 1
ATOM 668 C C . GLU A 1 86 ? 2.131 -2.211 9.390 1.00 94.81 86 GLU A C 1
ATOM 670 O O . GLU A 1 86 ? 1.139 -2.155 8.661 1.00 94.81 86 GLU A O 1
ATOM 675 N N . VAL A 1 87 ? 3.285 -2.734 8.978 1.00 93.44 87 VAL A N 1
ATOM 676 C CA . VAL A 1 87 ? 3.436 -3.332 7.651 1.00 93.44 87 VAL A CA 1
ATOM 677 C C . VAL A 1 87 ? 2.987 -4.789 7.688 1.00 93.44 87 VAL A C 1
ATOM 679 O O . VAL A 1 87 ? 3.545 -5.603 8.420 1.00 93.44 87 VAL A O 1
ATOM 682 N N . VAL A 1 88 ? 1.996 -5.127 6.866 1.00 92.56 88 VAL A N 1
ATOM 683 C CA . VAL A 1 88 ? 1.436 -6.478 6.777 1.00 92.56 88 VAL A CA 1
ATOM 684 C C . VAL A 1 88 ? 2.117 -7.259 5.659 1.00 92.56 88 VAL A C 1
ATOM 686 O O . VAL A 1 88 ? 2.150 -6.836 4.501 1.00 92.56 88 VAL A O 1
ATOM 689 N N . ASP A 1 89 ? 2.626 -8.435 6.016 1.00 87.25 89 ASP A N 1
ATOM 690 C CA . ASP A 1 89 ? 3.272 -9.371 5.101 1.00 87.25 89 ASP A CA 1
ATOM 691 C C . ASP A 1 89 ? 2.296 -10.448 4.597 1.00 87.25 89 ASP A C 1
ATOM 693 O O . ASP A 1 89 ? 1.655 -11.140 5.391 1.00 87.25 89 ASP A O 1
ATOM 697 N N . SER A 1 90 ? 2.217 -10.614 3.274 1.00 88.06 90 SER A N 1
ATOM 698 C CA . SER A 1 90 ? 1.428 -11.649 2.594 1.00 88.06 90 SER A CA 1
ATOM 699 C C . SER A 1 90 ? 2.262 -12.824 2.065 1.00 88.06 90 SER A C 1
AT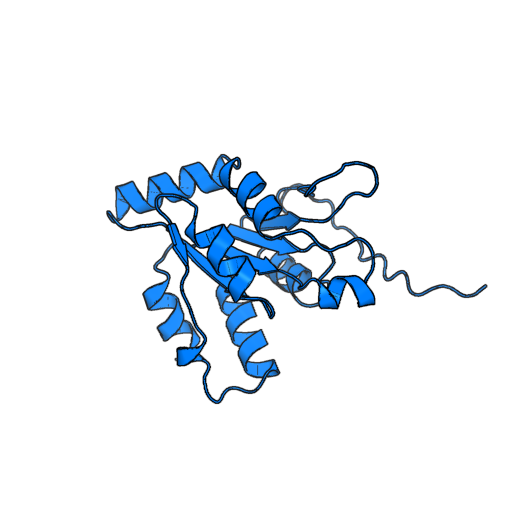OM 701 O O . SER A 1 90 ? 1.707 -13.733 1.446 1.00 88.06 90 SER A O 1
ATOM 703 N N . GLU A 1 91 ? 3.585 -12.855 2.262 1.00 85.19 91 GLU A N 1
ATOM 704 C CA . GLU A 1 91 ? 4.456 -13.854 1.623 1.00 85.19 91 GLU A CA 1
ATOM 705 C C . GLU A 1 91 ? 4.141 -15.279 2.041 1.00 85.19 91 GLU A C 1
ATOM 707 O O . GLU A 1 91 ? 3.951 -16.138 1.183 1.00 85.19 91 GLU A O 1
ATOM 712 N N . ARG A 1 92 ? 3.972 -15.509 3.343 1.00 86.25 92 ARG A N 1
ATOM 713 C CA . ARG A 1 92 ? 3.558 -16.820 3.859 1.00 86.25 92 ARG A CA 1
ATOM 714 C C . ARG A 1 92 ? 2.166 -17.226 3.376 1.00 86.25 92 ARG A C 1
ATOM 716 O O . ARG A 1 92 ? 1.874 -18.405 3.245 1.00 86.25 92 ARG A O 1
ATOM 723 N N . ASP A 1 93 ? 1.282 -16.263 3.113 1.00 90.81 93 ASP A N 1
ATOM 724 C CA . ASP A 1 93 ? -0.073 -16.553 2.625 1.00 90.81 93 ASP A CA 1
ATOM 725 C C . ASP A 1 93 ? -0.130 -16.799 1.115 1.00 90.81 93 ASP A C 1
ATOM 727 O O . ASP A 1 93 ? -1.122 -17.331 0.617 1.00 90.81 93 ASP A O 1
ATOM 731 N N . THR A 1 94 ? 0.915 -16.398 0.394 1.00 89.88 94 THR A N 1
ATOM 732 C CA . THR A 1 94 ? 1.053 -16.554 -1.057 1.00 89.88 94 THR A CA 1
ATOM 733 C C . THR A 1 94 ? 2.118 -17.587 -1.429 1.00 89.88 94 THR A C 1
ATOM 735 O O . THR A 1 94 ? 2.478 -17.726 -2.602 1.00 89.88 94 THR A O 1
ATOM 738 N N . GLU A 1 95 ? 2.622 -18.332 -0.447 1.00 90.56 95 GLU A N 1
ATOM 739 C CA . GLU A 1 95 ? 3.524 -19.454 -0.659 1.00 90.56 95 GLU A CA 1
ATOM 740 C C . GLU A 1 95 ? 2.862 -20.503 -1.570 1.00 90.56 95 GLU A C 1
ATOM 742 O O . GLU A 1 95 ? 1.669 -20.785 -1.466 1.00 90.56 95 GLU A O 1
ATOM 747 N N . GLY A 1 96 ? 3.621 -21.021 -2.539 1.00 90.31 96 GLY A N 1
ATOM 748 C CA . GLY A 1 96 ? 3.113 -21.953 -3.552 1.00 90.31 96 GLY A CA 1
ATOM 749 C C . GLY A 1 96 ? 2.362 -21.315 -4.730 1.00 90.31 96 GLY A C 1
ATOM 750 O O . GLY A 1 96 ? 2.091 -22.005 -5.710 1.00 90.31 96 GLY A O 1
ATOM 751 N N . LEU A 1 97 ? 2.065 -20.010 -4.700 1.00 92.50 97 LEU A N 1
ATOM 752 C CA . LEU A 1 97 ? 1.519 -19.314 -5.869 1.00 92.50 97 LEU A CA 1
ATOM 753 C C . LEU A 1 97 ? 2.605 -19.018 -6.909 1.00 92.50 97 LEU A C 1
ATOM 755 O O . LEU A 1 97 ? 3.722 -18.608 -6.575 1.00 92.50 97 LEU A O 1
ATOM 759 N N . THR A 1 98 ? 2.237 -19.130 -8.185 1.00 92.69 98 THR A N 1
ATOM 760 C CA . THR A 1 98 ? 3.064 -18.629 -9.291 1.00 92.69 98 THR A CA 1
ATOM 761 C C . THR A 1 98 ? 3.191 -17.108 -9.227 1.00 92.69 98 THR A C 1
ATOM 763 O O . THR A 1 98 ? 2.362 -16.419 -8.629 1.00 92.69 98 THR A O 1
ATOM 766 N N . TRP A 1 99 ? 4.203 -16.559 -9.897 1.00 85.88 99 TRP A N 1
ATOM 767 C CA . TRP A 1 99 ? 4.416 -15.112 -9.950 1.00 85.88 99 TRP A CA 1
ATOM 768 C C . TRP A 1 99 ? 3.178 -14.345 -10.455 1.00 85.88 99 TRP A C 1
ATOM 770 O O . TRP A 1 99 ? 2.761 -13.373 -9.830 1.00 85.88 99 TRP A O 1
ATOM 780 N N . ASN A 1 100 ? 2.512 -14.844 -11.505 1.00 86.06 100 ASN A N 1
ATOM 781 C CA . ASN A 1 100 ? 1.282 -14.239 -12.030 1.00 86.06 100 ASN A CA 1
ATOM 782 C C . ASN A 1 100 ? 0.129 -14.280 -11.013 1.00 86.06 100 ASN A C 1
ATOM 784 O O . ASN A 1 100 ? -0.601 -13.305 -10.862 1.00 86.06 100 ASN A O 1
ATOM 788 N N . GLN A 1 101 ? -0.035 -15.388 -10.286 1.00 91.19 101 GLN A N 1
ATOM 789 C CA . GLN A 1 101 ? -1.070 -15.497 -9.254 1.00 91.19 101 GLN A CA 1
ATOM 790 C C . GLN A 1 101 ? -0.805 -14.549 -8.081 1.00 91.19 101 GLN A C 1
ATOM 792 O O . GLN A 1 101 ? -1.742 -13.926 -7.586 1.00 91.19 101 GLN A O 1
ATOM 797 N N . LYS A 1 102 ? 0.460 -14.394 -7.669 1.00 90.12 102 LYS A N 1
ATOM 798 C CA . LYS A 1 102 ? 0.865 -13.403 -6.659 1.00 90.12 102 LYS A CA 1
ATOM 799 C C . LYS A 1 102 ? 0.534 -11.987 -7.115 1.00 90.12 102 LYS A C 1
ATOM 801 O O . LYS A 1 102 ? -0.117 -11.260 -6.377 1.00 90.12 102 LYS A O 1
ATOM 806 N N . ALA A 1 103 ? 0.879 -11.640 -8.355 1.00 85.44 103 ALA A N 1
ATOM 807 C CA . ALA A 1 103 ? 0.559 -10.336 -8.925 1.00 85.44 103 ALA A CA 1
ATOM 808 C C . ALA A 1 103 ? -0.956 -10.057 -8.937 1.00 85.44 103 ALA A C 1
ATOM 810 O O . ALA A 1 103 ? -1.368 -8.941 -8.644 1.00 85.44 103 ALA A O 1
ATOM 811 N N . LEU A 1 104 ? -1.796 -11.063 -9.211 1.00 87.81 104 LEU A N 1
ATOM 812 C CA . LEU A 1 104 ? -3.257 -10.921 -9.143 1.00 87.81 104 LEU A CA 1
ATOM 813 C C . LEU A 1 104 ? -3.775 -10.726 -7.709 1.00 87.81 104 LEU A C 1
ATOM 815 O O . LEU A 1 104 ? -4.697 -9.940 -7.497 1.00 87.81 104 LEU A O 1
ATOM 819 N N . VAL A 1 105 ? -3.190 -11.415 -6.723 1.00 91.75 105 VAL A N 1
ATOM 820 C CA . VAL A 1 105 ? -3.515 -11.204 -5.302 1.00 91.75 105 VAL A CA 1
ATOM 821 C C . VAL A 1 105 ? -3.130 -9.789 -4.876 1.00 91.75 105 VAL A C 1
ATOM 823 O O . VAL A 1 105 ? -3.957 -9.084 -4.299 1.00 91.75 105 VAL A O 1
ATOM 826 N N . ASP A 1 106 ? -1.915 -9.354 -5.206 1.00 91.44 106 ASP A N 1
ATOM 827 C CA . ASP A 1 106 ? -1.422 -8.012 -4.905 1.00 91.44 106 ASP A CA 1
ATOM 828 C C . ASP A 1 106 ? -2.303 -6.945 -5.566 1.00 91.44 106 ASP A C 1
ATOM 830 O O . ASP A 1 106 ? -2.694 -5.980 -4.911 1.00 91.44 106 ASP A O 1
ATOM 834 N N . LEU A 1 107 ? -2.689 -7.144 -6.832 1.00 88.12 107 LEU A N 1
ATOM 835 C CA . LEU A 1 107 ? -3.588 -6.250 -7.562 1.00 88.12 107 LEU A CA 1
ATOM 836 C C . LEU A 1 107 ? -4.931 -6.100 -6.840 1.00 88.12 107 LEU A C 1
ATOM 838 O O . LEU A 1 107 ? -5.407 -4.982 -6.645 1.00 88.12 107 LEU A O 1
ATOM 842 N N . GLU A 1 108 ? -5.536 -7.211 -6.416 1.00 91.12 108 GLU A N 1
ATOM 843 C CA . GLU A 1 108 ? -6.830 -7.198 -5.733 1.00 91.12 108 GLU A CA 1
ATOM 844 C C . GLU A 1 108 ? -6.748 -6.542 -4.347 1.00 91.12 108 GLU A C 1
ATOM 846 O O . GLU A 1 108 ? -7.641 -5.781 -3.963 1.00 91.12 108 GLU A O 1
ATOM 851 N N . LEU A 1 109 ? -5.666 -6.775 -3.602 1.00 92.44 109 LEU A N 1
ATOM 852 C CA . LEU A 1 109 ? -5.432 -6.122 -2.313 1.00 92.44 109 LEU A CA 1
ATOM 853 C C . LEU A 1 109 ? -5.180 -4.619 -2.492 1.00 92.44 109 LEU A C 1
ATOM 855 O O . LEU A 1 109 ? -5.774 -3.813 -1.775 1.00 92.44 109 LEU A O 1
ATOM 859 N N . CYS A 1 110 ? -4.403 -4.214 -3.496 1.00 90.56 110 CYS A N 1
ATOM 860 C CA . CYS A 1 110 ? -4.238 -2.806 -3.850 1.00 90.56 110 CYS A CA 1
ATOM 861 C C . CYS A 1 110 ? -5.566 -2.170 -4.281 1.00 90.56 110 CYS A C 1
ATOM 863 O O . CYS A 1 110 ? -5.867 -1.041 -3.897 1.00 90.56 110 CYS A O 1
ATOM 865 N N . ARG A 1 111 ? -6.416 -2.892 -5.019 1.00 87.56 111 ARG A N 1
ATOM 866 C CA . ARG A 1 111 ? -7.751 -2.434 -5.436 1.00 87.56 111 ARG A CA 1
ATOM 867 C C . ARG A 1 111 ? -8.697 -2.194 -4.257 1.00 87.56 111 ARG A C 1
ATOM 869 O O . ARG A 1 111 ? -9.543 -1.307 -4.331 1.00 87.56 111 ARG A O 1
ATOM 876 N N . ARG A 1 112 ? -8.562 -2.947 -3.164 1.00 89.75 112 ARG A N 1
ATOM 877 C CA . ARG A 1 112 ? -9.454 -2.865 -1.994 1.00 89.75 112 ARG A CA 1
ATOM 878 C C . ARG A 1 112 ? -9.037 -1.846 -0.935 1.00 89.75 112 ARG A C 1
ATOM 880 O O . ARG A 1 112 ? -9.888 -1.472 -0.132 1.00 89.75 112 ARG A O 1
ATOM 887 N N . SER A 1 113 ? -7.799 -1.352 -0.961 1.00 91.56 113 SER A N 1
ATOM 888 C CA . SER A 1 113 ? -7.282 -0.418 0.048 1.00 91.56 113 SER A CA 1
ATOM 889 C C . SER A 1 113 ? -8.074 0.893 0.140 1.00 91.56 113 SER A C 1
ATOM 891 O O . SER A 1 113 ? -8.835 1.250 -0.766 1.00 91.56 113 SER A O 1
ATOM 893 N N . THR A 1 114 ? -7.876 1.659 1.205 1.00 90.81 114 THR A N 1
ATOM 894 C CA . THR A 1 114 ? -8.433 3.013 1.334 1.00 90.81 114 THR A CA 1
ATOM 895 C C . THR A 1 114 ? -7.594 4.009 0.543 1.00 90.81 114 THR A C 1
ATOM 897 O O . THR A 1 114 ? -8.128 4.794 -0.240 1.00 90.81 114 THR A O 1
ATOM 900 N N . ILE A 1 115 ? -6.271 3.913 0.687 1.00 88.38 115 ILE A N 1
ATOM 901 C CA . ILE A 1 115 ? -5.291 4.732 -0.031 1.00 88.38 115 ILE A CA 1
ATOM 902 C C . ILE A 1 115 ? -4.405 3.815 -0.860 1.00 88.38 115 ILE A C 1
ATOM 904 O O . ILE A 1 115 ? -3.984 2.757 -0.388 1.00 88.38 115 ILE A O 1
ATOM 908 N N . TYR A 1 116 ? -4.118 4.218 -2.091 1.00 87.75 116 TYR A N 1
ATOM 909 C CA . TYR A 1 116 ? -3.100 3.580 -2.914 1.00 87.75 116 TYR A CA 1
ATOM 910 C C . TYR A 1 116 ? -1.961 4.559 -3.216 1.00 87.75 116 TYR A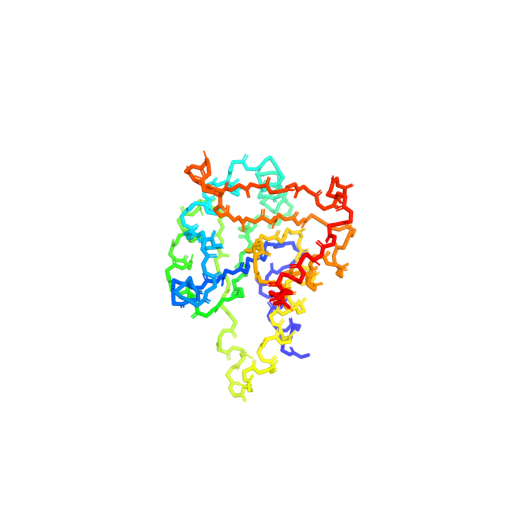 C 1
ATOM 912 O O . TYR A 1 116 ? -2.217 5.671 -3.668 1.00 87.75 116 TYR A O 1
ATOM 920 N N . ALA A 1 117 ? -0.719 4.142 -2.992 1.00 83.81 117 ALA A N 1
ATOM 921 C CA . ALA A 1 117 ? 0.494 4.872 -3.347 1.00 83.81 117 ALA A CA 1
ATOM 922 C C . ALA A 1 117 ? 1.301 4.033 -4.345 1.00 83.81 117 ALA A C 1
ATOM 924 O O . ALA A 1 117 ? 1.771 2.951 -4.007 1.00 83.81 117 ALA A O 1
ATOM 925 N N . GLY A 1 118 ? 1.442 4.496 -5.586 1.00 79.06 118 GLY A N 1
ATOM 926 C CA . GLY A 1 118 ? 2.086 3.719 -6.646 1.00 79.06 118 GLY A CA 1
ATOM 927 C C . GLY A 1 118 ? 3.160 4.492 -7.399 1.00 79.06 118 GLY A C 1
ATOM 928 O O . GLY A 1 118 ? 3.022 5.692 -7.637 1.00 79.06 118 GLY A O 1
ATOM 929 N N . THR A 1 119 ? 4.199 3.798 -7.864 1.00 72.12 119 THR A N 1
ATOM 930 C CA . THR A 1 119 ? 5.146 4.361 -8.840 1.00 72.12 119 THR A CA 1
ATOM 931 C C . THR A 1 119 ? 4.448 4.620 -10.184 1.00 72.12 119 THR A C 1
ATOM 933 O O . THR A 1 119 ? 3.773 3.730 -10.715 1.00 72.12 119 THR A O 1
ATOM 936 N N . ARG A 1 120 ? 4.632 5.818 -10.756 1.00 65.94 120 ARG A N 1
ATOM 937 C CA . ARG A 1 120 ? 3.965 6.314 -11.972 1.00 65.94 120 ARG A CA 1
ATOM 938 C C . ARG A 1 120 ? 4.234 5.440 -13.192 1.00 65.94 120 ARG A C 1
ATOM 940 O O . ARG A 1 120 ? 3.293 5.171 -13.927 1.00 65.94 120 ARG A O 1
ATOM 947 N N . ALA A 1 121 ? 5.476 5.004 -13.390 1.00 61.09 121 ALA A N 1
ATOM 948 C CA . ALA A 1 121 ? 5.893 4.290 -14.600 1.00 61.09 121 ALA A CA 1
ATOM 949 C C . ALA A 1 121 ? 5.633 2.784 -14.591 1.00 61.09 121 ALA A C 1
ATOM 951 O O . ALA A 1 121 ? 6.015 2.084 -15.526 1.00 61.09 121 ALA A O 1
ATOM 952 N N . SER A 1 122 ? 4.968 2.260 -13.560 1.00 61.19 122 SER A N 1
ATOM 953 C CA . SER A 1 122 ? 4.425 0.910 -13.647 1.00 61.19 122 SER A CA 1
ATOM 954 C C . SER A 1 122 ? 3.097 0.953 -14.402 1.00 61.19 122 SER A C 1
ATOM 956 O O . SER A 1 122 ? 2.021 0.925 -13.802 1.00 61.19 122 SER A O 1
ATOM 958 N N . SER A 1 123 ? 3.179 1.055 -15.729 1.00 58.97 123 SER A N 1
ATOM 959 C CA . SER A 1 123 ? 2.000 1.164 -16.593 1.00 58.97 123 SER A CA 1
ATOM 960 C C . SER A 1 123 ? 1.134 -0.097 -16.603 1.00 58.97 123 SER A C 1
ATOM 962 O O . SER A 1 123 ? -0.058 -0.032 -16.870 1.00 58.97 123 SER A O 1
ATOM 964 N N . SER A 1 124 ? 1.690 -1.261 -16.264 1.00 67.69 124 SER A N 1
ATOM 965 C CA . SER A 1 124 ? 0.925 -2.511 -16.219 1.00 67.69 124 SER A CA 1
ATOM 966 C C . SER A 1 124 ? 0.287 -2.811 -14.863 1.00 67.69 124 SER A C 1
ATOM 968 O O . SER A 1 124 ? -0.707 -3.522 -14.829 1.00 67.69 124 SER A O 1
ATOM 970 N N . PHE A 1 125 ? 0.806 -2.286 -13.749 1.00 74.00 125 PHE A N 1
ATOM 971 C CA . PHE A 1 125 ? 0.240 -2.548 -12.418 1.00 74.00 125 PHE A CA 1
ATOM 972 C C . PHE A 1 125 ? -0.394 -1.290 -11.828 1.00 74.00 125 PHE A C 1
ATOM 974 O O . PHE A 1 125 ? -1.598 -1.258 -11.575 1.00 74.00 125 PHE A O 1
ATOM 981 N N . SER A 1 126 ? 0.386 -0.217 -11.665 1.00 72.62 126 SER A N 1
ATOM 982 C CA . SER A 1 126 ? -0.106 1.016 -11.048 1.00 72.62 126 SER A CA 1
ATOM 983 C C . SER A 1 126 ? -1.205 1.696 -11.855 1.00 72.62 126 SER A C 1
ATOM 985 O O . SER A 1 126 ? -2.096 2.280 -11.243 1.00 72.62 126 SER A O 1
ATOM 987 N N . ASP A 1 127 ? -1.172 1.665 -13.191 1.00 72.25 127 ASP A N 1
ATOM 988 C CA . ASP A 1 127 ? -2.267 2.238 -13.994 1.00 72.25 127 ASP A CA 1
ATOM 989 C C . ASP A 1 127 ? -3.542 1.407 -13.880 1.00 72.25 127 ASP A C 1
ATOM 991 O O . ASP A 1 127 ? -4.612 1.983 -13.710 1.00 72.25 127 ASP A O 1
ATOM 995 N N . ILE A 1 128 ? -3.440 0.073 -13.886 1.00 72.88 128 ILE A N 1
ATOM 996 C CA . ILE A 1 128 ? -4.600 -0.811 -13.713 1.00 72.88 128 ILE A CA 1
ATOM 997 C C . ILE A 1 128 ? -5.243 -0.576 -12.345 1.00 72.88 128 ILE A C 1
ATOM 999 O O . ILE A 1 128 ? -6.452 -0.360 -12.263 1.00 72.88 128 ILE A O 1
ATOM 1003 N N . VAL A 1 129 ? -4.447 -0.542 -11.272 1.00 76.06 129 VAL A N 1
ATOM 1004 C CA . VAL A 1 129 ? -4.959 -0.254 -9.925 1.00 76.06 129 VAL A CA 1
ATOM 1005 C C . VAL A 1 129 ? -5.639 1.113 -9.884 1.00 76.06 129 VAL A C 1
ATOM 1007 O O . VAL A 1 129 ? -6.752 1.219 -9.376 1.00 76.06 129 VAL A O 1
ATOM 1010 N N . ARG A 1 130 ? -5.012 2.154 -10.447 1.00 71.81 130 ARG A N 1
ATOM 1011 C CA . ARG A 1 130 ? -5.582 3.510 -10.487 1.00 71.81 130 ARG A CA 1
ATOM 1012 C C . ARG A 1 130 ? -6.872 3.580 -11.307 1.00 71.81 130 ARG A C 1
ATOM 1014 O O . ARG A 1 130 ? -7.821 4.217 -10.866 1.00 71.81 130 ARG A O 1
ATOM 1021 N N . PHE A 1 131 ? -6.928 2.899 -12.450 1.00 69.81 131 PHE A N 1
ATOM 1022 C CA . PHE A 1 131 ? -8.104 2.851 -13.318 1.00 69.81 131 PHE A CA 1
ATOM 1023 C C . PHE A 1 131 ? -9.284 2.159 -12.633 1.00 69.81 131 PHE A C 1
ATOM 1025 O O . PHE A 1 131 ? -10.392 2.688 -12.622 1.00 69.81 131 PHE A O 1
ATOM 1032 N N . ILE A 1 132 ? -9.045 1.005 -12.005 1.00 69.94 132 ILE A N 1
ATOM 1033 C CA . ILE A 1 132 ? -10.103 0.264 -11.307 1.00 69.94 132 ILE A CA 1
ATOM 1034 C C . ILE A 1 132 ? -10.549 0.999 -10.029 1.00 69.94 132 ILE A C 1
ATOM 1036 O O . ILE A 1 132 ? -11.683 0.836 -9.587 1.00 69.94 132 ILE A O 1
ATOM 1040 N N . ARG A 1 133 ? -9.676 1.830 -9.448 1.00 72.12 133 ARG A N 1
ATOM 1041 C CA . ARG A 1 133 ? -9.934 2.647 -8.252 1.00 72.12 133 ARG A CA 1
ATOM 1042 C C . ARG A 1 133 ? -10.238 4.114 -8.569 1.00 72.12 133 ARG A C 1
ATOM 1044 O O . ARG A 1 133 ? -9.928 4.980 -7.750 1.00 72.12 133 ARG A O 1
ATOM 1051 N N . ALA A 1 134 ? -10.809 4.425 -9.733 1.00 59.97 134 ALA A N 1
ATOM 1052 C CA . ALA A 1 134 ? -11.076 5.812 -10.132 1.00 59.97 134 ALA A CA 1
ATOM 1053 C C . ALA A 1 134 ? -11.962 6.590 -9.127 1.00 59.97 134 ALA A C 1
ATOM 1055 O O . ALA A 1 134 ? -11.923 7.819 -9.074 1.00 59.97 134 ALA A O 1
ATOM 1056 N N . ASP A 1 135 ? -12.733 5.885 -8.298 1.00 57.84 135 ASP A N 1
ATOM 1057 C CA . ASP A 1 135 ? -13.583 6.419 -7.231 1.00 57.84 135 ASP A CA 1
ATOM 1058 C C . ASP A 1 135 ? -12.854 6.646 -5.890 1.00 57.84 135 ASP A C 1
ATOM 1060 O O . ASP A 1 135 ? -13.382 7.334 -5.011 1.00 57.84 135 ASP A O 1
ATOM 1064 N N . ARG A 1 136 ? -11.638 6.110 -5.725 1.00 62.91 136 ARG A N 1
ATOM 1065 C CA . ARG A 1 136 ? -10.883 6.097 -4.464 1.00 62.91 136 ARG A CA 1
ATOM 1066 C C . ARG A 1 136 ? -9.598 6.909 -4.538 1.00 62.91 136 ARG A C 1
ATOM 1068 O O . ARG A 1 136 ? -9.069 7.250 -5.594 1.00 62.91 136 ARG A O 1
ATOM 1075 N N . MET A 1 137 ? -9.056 7.202 -3.362 1.00 63.84 137 MET A N 1
ATOM 1076 C CA . MET A 1 137 ? -7.812 7.948 -3.245 1.00 63.84 137 MET A CA 1
ATOM 1077 C C . MET A 1 137 ? -6.622 7.133 -3.750 1.00 63.84 137 MET A C 1
ATOM 1079 O O . MET A 1 137 ? -6.354 6.027 -3.267 1.00 63.84 137 MET A O 1
ATOM 1083 N N . SER A 1 138 ? -5.904 7.719 -4.706 1.00 68.25 138 SER A N 1
ATOM 1084 C CA . SER A 1 138 ? -4.699 7.155 -5.304 1.00 68.25 138 SER A CA 1
ATOM 1085 C C . SER A 1 138 ? -3.676 8.261 -5.550 1.00 68.25 138 SER A C 1
ATOM 1087 O O . SER A 1 138 ? -4.037 9.320 -6.066 1.00 68.25 138 SER A O 1
ATOM 1089 N N . PHE A 1 139 ? -2.420 7.986 -5.213 1.00 65.75 139 PHE A N 1
ATOM 1090 C CA . PHE A 1 139 ? -1.264 8.851 -5.411 1.00 65.75 139 PHE A CA 1
ATOM 1091 C C . PHE A 1 139 ? -0.291 8.178 -6.378 1.00 65.75 139 PHE A C 1
ATOM 1093 O O . PHE A 1 139 ? 0.003 6.985 -6.259 1.00 65.75 139 PHE A O 1
ATOM 1100 N N . ALA A 1 140 ? 0.201 8.946 -7.346 1.00 64.75 140 ALA A N 1
ATOM 1101 C CA . ALA A 1 140 ? 1.230 8.508 -8.276 1.00 64.75 140 ALA A CA 1
ATOM 1102 C C . ALA A 1 140 ? 2.529 9.260 -7.991 1.00 64.75 140 ALA A C 1
ATOM 1104 O O . ALA A 1 140 ? 2.524 10.491 -7.994 1.00 64.75 140 ALA A O 1
ATOM 1105 N N . TYR A 1 141 ? 3.613 8.513 -7.786 1.00 64.94 141 TYR A N 1
ATOM 1106 C CA . TYR A 1 141 ? 4.943 9.035 -7.476 1.00 64.94 141 TYR A CA 1
ATOM 1107 C C . TYR A 1 141 ? 5.923 8.735 -8.609 1.00 64.94 141 TYR A C 1
ATOM 1109 O O . TYR A 1 141 ? 5.935 7.635 -9.159 1.00 64.94 141 TYR A O 1
ATOM 1117 N N . GLY A 1 142 ? 6.764 9.699 -8.952 1.00 60.69 142 GLY A N 1
ATOM 1118 C CA . GLY A 1 142 ? 7.868 9.538 -9.898 1.00 60.69 142 GLY A CA 1
ATOM 1119 C C . GLY A 1 142 ? 8.946 10.576 -9.616 1.00 60.69 142 GLY A C 1
ATOM 1120 O O . GLY A 1 142 ? 8.661 11.573 -8.945 1.00 60.69 142 GLY A O 1
ATOM 1121 N N . ASN A 1 143 ? 10.155 10.343 -10.120 1.00 56.47 143 ASN A N 1
ATOM 1122 C CA . ASN A 1 143 ? 11.156 11.397 -10.176 1.00 56.47 143 ASN A CA 1
ATOM 1123 C C . ASN A 1 143 ? 10.777 12.359 -11.303 1.00 56.47 143 ASN A C 1
ATOM 1125 O O . ASN A 1 143 ? 10.462 11.948 -12.420 1.00 56.47 143 ASN A O 1
ATOM 1129 N N . ASP A 1 144 ? 10.787 13.645 -10.987 1.00 53.94 144 ASP A N 1
ATOM 1130 C CA . ASP A 1 144 ? 10.803 14.696 -11.988 1.00 53.94 144 ASP A CA 1
ATOM 1131 C C . ASP A 1 144 ? 12.272 15.117 -12.139 1.00 53.94 144 ASP A C 1
ATOM 1133 O O . ASP A 1 144 ? 12.865 15.570 -11.161 1.00 53.94 144 ASP A O 1
ATOM 1137 N N . PRO A 1 145 ? 12.901 14.964 -13.315 1.00 49.19 145 PRO A N 1
ATOM 1138 C CA . PRO A 1 145 ? 14.301 15.341 -13.496 1.00 49.19 145 PRO A CA 1
ATOM 1139 C C . PRO A 1 145 ? 14.568 16.838 -13.242 1.00 49.19 145 PRO A C 1
ATOM 1141 O O . PRO A 1 145 ? 15.722 17.225 -13.080 1.00 49.19 145 PRO A O 1
ATOM 1144 N N . GLN A 1 146 ? 13.531 17.683 -13.170 1.00 46.50 146 GLN A N 1
ATOM 1145 C CA . GLN A 1 146 ? 13.638 19.096 -12.791 1.00 46.50 146 GLN A CA 1
ATOM 1146 C C . GLN A 1 146 ? 13.381 19.360 -11.299 1.00 46.50 146 GLN A C 1
ATOM 1148 O O . GLN A 1 146 ? 13.680 20.449 -10.809 1.00 46.50 146 GLN A O 1
ATOM 1153 N N . ARG A 1 147 ? 12.823 18.395 -10.558 1.00 43.09 147 ARG A N 1
ATOM 1154 C CA . ARG A 1 147 ? 12.524 18.511 -9.125 1.00 43.09 147 ARG A CA 1
ATOM 1155 C C . ARG A 1 147 ? 13.127 17.309 -8.410 1.00 43.09 147 ARG A C 1
ATOM 1157 O O . ARG A 1 147 ? 12.548 16.231 -8.423 1.00 43.09 147 ARG A O 1
ATOM 1164 N N . ASN A 1 148 ? 14.282 17.499 -7.772 1.00 43.84 148 ASN A N 1
ATOM 1165 C CA . ASN A 1 148 ? 14.937 16.482 -6.942 1.00 43.84 148 ASN A CA 1
ATOM 1166 C C . ASN A 1 148 ? 13.982 15.971 -5.841 1.00 43.84 148 ASN A C 1
ATOM 1168 O O . ASN A 1 148 ? 13.920 16.551 -4.760 1.00 43.84 148 ASN A O 1
ATOM 1172 N N . GLY A 1 149 ? 13.214 14.912 -6.116 1.00 46.47 149 GLY A N 1
ATOM 1173 C CA . GLY A 1 149 ? 12.272 14.326 -5.164 1.00 46.47 149 GLY A CA 1
ATOM 1174 C C . GLY A 1 149 ? 11.038 13.686 -5.801 1.00 46.47 149 GLY A C 1
ATOM 1175 O O . GLY A 1 149 ? 10.745 13.839 -6.988 1.00 46.47 149 GLY A O 1
ATOM 1176 N N . ALA A 1 150 ? 10.289 12.954 -4.975 1.00 50.59 150 ALA A N 1
ATOM 1177 C CA . ALA A 1 150 ? 9.050 12.312 -5.387 1.00 50.59 150 ALA A CA 1
ATOM 1178 C C . ALA A 1 150 ? 7.982 13.366 -5.718 1.00 50.59 150 ALA A C 1
ATOM 1180 O O . ALA A 1 150 ? 7.488 14.069 -4.834 1.00 50.59 150 ALA A O 1
ATOM 1181 N N . THR A 1 151 ? 7.587 13.455 -6.986 1.00 54.25 151 THR A N 1
ATOM 1182 C CA . THR A 1 151 ? 6.481 14.321 -7.404 1.00 54.25 151 THR A CA 1
ATOM 1183 C C . THR A 1 151 ? 5.162 13.576 -7.254 1.00 54.25 151 THR A C 1
ATOM 1185 O O . THR A 1 151 ? 4.975 12.505 -7.833 1.00 54.25 151 THR A O 1
ATOM 1188 N N . VAL A 1 152 ? 4.234 14.152 -6.485 1.00 55.31 152 VAL A N 1
ATOM 1189 C CA . VAL A 1 152 ? 2.839 13.703 -6.433 1.00 55.31 152 VAL A CA 1
ATOM 1190 C C . VAL A 1 152 ? 2.124 14.246 -7.665 1.00 55.31 152 VAL A C 1
ATOM 1192 O O . VAL A 1 152 ? 1.860 15.441 -7.757 1.00 55.31 152 VAL A O 1
ATOM 1195 N N . TYR A 1 153 ? 1.780 13.375 -8.612 1.00 49.38 153 TYR A N 1
ATOM 1196 C CA . TYR A 1 153 ? 1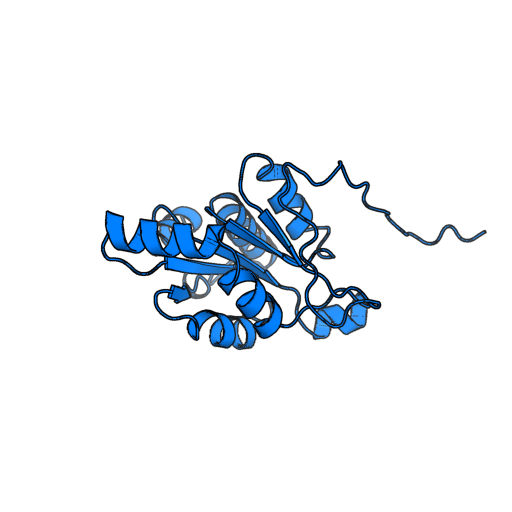.127 13.778 -9.868 1.00 49.38 153 TYR A CA 1
ATOM 1197 C C . TYR A 1 153 ? -0.389 14.040 -9.744 1.00 49.38 153 TYR A C 1
ATOM 1199 O O . TYR A 1 153 ? -1.061 14.235 -10.752 1.00 49.38 153 TYR A O 1
ATOM 1207 N N . GLY A 1 154 ? -0.924 14.067 -8.519 1.00 48.88 154 GLY A N 1
ATOM 1208 C CA . GLY A 1 154 ? -2.305 14.447 -8.204 1.00 48.88 154 GLY A CA 1
ATOM 1209 C C . GLY A 1 154 ? -3.152 13.329 -7.586 1.00 48.88 154 GLY A C 1
ATOM 1210 O O . GLY A 1 154 ? -2.777 12.154 -7.589 1.00 48.88 154 GLY A O 1
ATOM 1211 N N . ARG A 1 155 ? -4.318 13.719 -7.051 1.00 53.66 155 ARG A N 1
ATOM 1212 C CA . ARG A 1 155 ? -5.418 12.829 -6.643 1.00 53.66 155 ARG A CA 1
ATOM 1213 C C . ARG A 1 155 ? -6.182 12.455 -7.915 1.00 53.66 155 ARG A C 1
ATOM 1215 O O . ARG A 1 155 ? -6.554 13.348 -8.661 1.00 53.66 155 ARG A O 1
ATOM 1222 N N . PHE A 1 156 ? -6.444 11.177 -8.191 1.00 45.12 156 PHE A N 1
ATOM 1223 C CA . PHE A 1 156 ? -6.974 10.739 -9.504 1.00 45.12 156 PHE A CA 1
ATOM 1224 C C . PHE A 1 156 ? -8.313 11.386 -9.947 1.00 45.12 156 PHE A C 1
ATOM 1226 O O . PHE A 1 156 ? -8.638 11.334 -11.127 1.00 45.12 156 PHE A O 1
ATOM 1233 N N . LYS A 1 157 ? -9.063 12.060 -9.055 1.00 41.03 157 LYS A N 1
ATOM 1234 C CA . LYS A 1 157 ? -10.227 12.895 -9.431 1.00 41.03 157 LYS A CA 1
ATOM 1235 C C . LYS A 1 157 ? -9.865 14.199 -10.165 1.00 41.03 157 LYS A C 1
ATOM 1237 O O . LYS A 1 157 ? -10.742 14.808 -10.763 1.00 41.03 157 LYS A O 1
ATOM 1242 N N . GLU A 1 158 ? -8.601 14.609 -10.128 1.00 39.44 158 GLU A N 1
ATOM 1243 C CA . GLU A 1 158 ? -8.081 15.861 -10.701 1.00 39.44 158 GLU A CA 1
ATOM 1244 C C . GLU A 1 158 ? -6.994 15.620 -11.754 1.00 39.44 158 GLU A C 1
ATOM 1246 O O . GLU A 1 158 ? -6.507 16.562 -12.372 1.00 39.44 158 GLU A O 1
ATOM 1251 N N . VAL A 1 159 ? -6.612 14.360 -11.984 1.00 40.41 159 VAL A N 1
ATOM 1252 C CA . VAL A 1 159 ? -5.684 14.008 -13.056 1.00 40.41 159 VAL A CA 1
ATOM 1253 C C . VAL A 1 159 ? -6.517 13.942 -14.339 1.00 40.41 159 VAL A C 1
ATOM 1255 O O . VAL A 1 159 ? -7.387 13.070 -14.437 1.00 40.41 159 VAL A O 1
ATOM 1258 N N . PRO A 1 160 ? -6.302 14.835 -15.328 1.00 34.81 160 PRO A N 1
ATOM 1259 C CA . PRO A 1 160 ? -6.909 14.677 -16.645 1.00 34.81 160 PRO A CA 1
ATOM 1260 C C . PRO A 1 160 ? -6.601 13.264 -17.123 1.00 34.81 160 PRO A C 1
ATOM 1262 O O . PRO A 1 160 ? -5.523 12.761 -16.815 1.00 34.81 160 PRO A O 1
ATOM 1265 N N . LYS A 1 161 ? -7.513 12.617 -17.854 1.00 37.97 161 LYS A N 1
ATOM 1266 C CA . LYS A 1 161 ? -7.245 11.338 -18.530 1.00 37.97 161 LYS A CA 1
ATOM 1267 C C . LYS A 1 161 ? -5.892 11.427 -19.249 1.00 37.97 161 LYS A C 1
ATOM 1269 O O . LYS A 1 161 ? -5.827 11.934 -20.364 1.00 37.97 161 LYS A O 1
ATOM 1274 N N . PHE A 1 162 ? -4.811 10.984 -18.614 1.00 37.66 162 PHE A N 1
ATOM 1275 C CA . PHE A 1 162 ? -3.499 11.056 -19.225 1.00 37.66 162 PHE A CA 1
ATOM 1276 C C . PHE A 1 162 ? -3.345 9.786 -20.029 1.00 37.66 162 PHE A C 1
ATOM 1278 O O . PHE A 1 162 ? -3.127 8.696 -19.502 1.00 37.66 162 PHE A O 1
ATOM 1285 N N . SER A 1 163 ? -3.526 9.983 -21.333 1.00 31.89 163 SER A N 1
ATOM 1286 C CA . SER A 1 163 ? -2.925 9.196 -22.388 1.00 31.89 163 SER A CA 1
ATOM 1287 C C . SER A 1 163 ? -1.571 8.686 -21.917 1.00 31.89 163 SER A C 1
ATOM 1289 O O . SER A 1 163 ? -0.637 9.460 -21.687 1.00 31.89 163 SER A O 1
ATOM 1291 N N . CYS A 1 164 ? -1.489 7.370 -21.772 1.00 29.27 164 CYS A N 1
ATOM 1292 C CA . CYS A 1 164 ? -0.235 6.665 -21.871 1.00 29.27 164 CYS A CA 1
ATOM 1293 C C . CYS A 1 164 ? 0.416 7.175 -23.163 1.00 29.27 164 CYS A C 1
ATOM 1295 O O . CYS A 1 164 ? -0.037 6.845 -24.259 1.00 29.27 164 CYS A O 1
ATOM 1297 N N . PHE A 1 165 ? 1.430 8.037 -23.061 1.00 30.91 165 PHE A N 1
ATOM 1298 C CA . PHE A 1 165 ? 2.408 8.102 -24.127 1.00 30.91 165 PHE A CA 1
ATOM 1299 C C . PHE A 1 165 ? 3.061 6.727 -24.103 1.00 30.91 165 PHE A C 1
ATOM 1301 O O . PHE A 1 165 ? 4.011 6.475 -23.364 1.00 30.91 165 PHE A O 1
ATOM 1308 N N . ILE A 1 166 ? 2.503 5.821 -24.904 1.00 31.44 166 ILE A N 1
ATOM 1309 C CA . ILE A 1 166 ? 3.245 4.714 -25.475 1.00 31.44 166 ILE A CA 1
ATOM 1310 C C . ILE A 1 166 ? 4.271 5.400 -26.376 1.00 31.44 166 ILE A C 1
ATOM 1312 O O . ILE A 1 166 ? 4.095 5.522 -27.583 1.00 31.44 166 ILE A O 1
ATOM 1316 N N . GLY A 1 167 ? 5.329 5.925 -25.760 1.00 28.77 167 GLY A N 1
ATOM 1317 C CA . GLY A 1 167 ? 6.542 6.378 -26.419 1.00 28.77 167 GLY A CA 1
ATOM 1318 C C . GLY A 1 167 ? 7.315 5.166 -26.916 1.00 28.77 167 GLY A C 1
ATOM 1319 O O . GLY A 1 167 ? 8.485 4.988 -26.593 1.00 28.77 167 GLY A O 1
ATOM 1320 N N . GLY A 1 168 ? 6.653 4.304 -27.691 1.00 26.78 168 GLY A N 1
ATOM 1321 C CA . GLY A 1 168 ? 7.353 3.549 -28.705 1.00 26.78 168 GLY A CA 1
ATOM 1322 C C . GLY A 1 168 ? 7.942 4.590 -29.642 1.00 26.78 168 GLY A C 1
ATOM 1323 O O . GLY A 1 168 ? 7.215 5.428 -30.169 1.00 26.78 168 GLY A O 1
ATOM 1324 N N . LYS A 1 169 ? 9.267 4.586 -29.791 1.00 30.77 169 LYS A N 1
ATOM 1325 C CA . LYS A 1 169 ? 9.951 5.338 -30.842 1.00 30.77 169 LYS A CA 1
ATOM 1326 C C . LYS A 1 169 ? 9.185 5.142 -32.153 1.00 30.77 169 LYS A C 1
ATOM 1328 O O . LYS A 1 169 ? 9.259 4.062 -32.736 1.00 30.77 169 LYS A O 1
ATOM 1333 N N . ALA A 1 170 ? 8.505 6.177 -32.635 1.00 31.27 170 ALA A N 1
ATOM 1334 C CA . ALA A 1 170 ? 8.291 6.307 -34.062 1.00 31.27 170 ALA A CA 1
ATOM 1335 C C . ALA A 1 170 ? 9.687 6.545 -34.643 1.00 31.27 170 ALA A C 1
ATOM 1337 O O . ALA A 1 170 ? 10.254 7.628 -34.506 1.00 31.27 170 ALA A O 1
ATOM 1338 N N . ARG A 1 171 ? 10.304 5.483 -35.167 1.00 33.78 171 ARG A N 1
ATOM 1339 C CA . ARG A 1 171 ? 11.441 5.641 -36.068 1.00 33.78 171 ARG A CA 1
ATOM 1340 C C . ARG A 1 171 ? 10.869 6.305 -37.320 1.00 33.78 171 ARG A C 1
ATOM 1342 O O . ARG A 1 171 ? 10.092 5.666 -38.024 1.00 33.78 171 ARG A O 1
ATOM 1349 N N . GLY A 1 172 ? 11.158 7.593 -37.487 1.00 34.16 172 GLY A N 1
ATOM 1350 C CA . GLY A 1 172 ? 11.206 8.205 -38.813 1.00 34.16 172 GLY A CA 1
ATOM 1351 C C . GLY A 1 172 ? 12.420 7.699 -39.576 1.00 34.16 172 GLY A C 1
ATOM 1352 O O . GLY A 1 172 ? 13.355 7.189 -38.909 1.00 34.16 172 GLY A O 1
#

Sequence (172 aa):
KIIDKVSSKLGSAYVSVHMRVEEDWKRHGDCYVSAENIVEKMSESPDFVRLKGEVRNKTGDTLKIFIASGAKEVSRKAWAAIEGVEVVDSERDTEGLTWNQKALVDLELCRRSTIYAGTRASSSFSDIVRFIRADRMSFAYGNDPQRNGATVYGRFKEVPKFSCFIGGKARG

Foldseek 3Di:
DLLVVLDVVQDQAAEEEEAEDVVVCVVQPFQHAFLQQLLVVLVPDPVNVVSQVVCCVPPVAAHEYEYDYPPVPRNQVNNVPDPRYDYGDSPVSCPPPDPVVSLVSSLVNLLSHQEYEYGQPPCPRLVSSCVSVLVHFYWYWTGDPVDHGTDTCDTSVPRPPDPDPPPPDPPD

pLDDT: mean 74.58, std 19.12, range [26.78, 96.44]